Protein AF-K9XZ44-F1 (afdb_monomer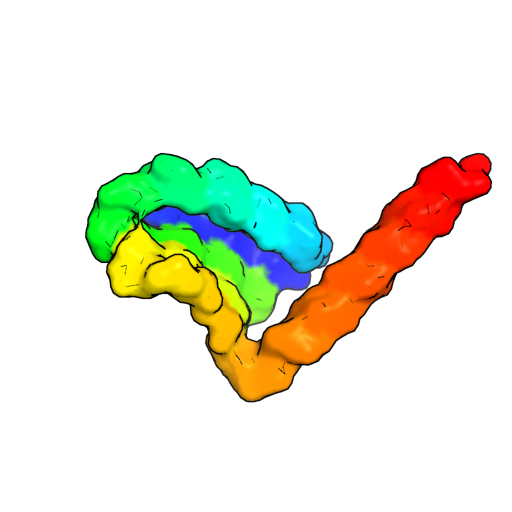)

Structure (mmCIF, N/CA/C/O backbone):
data_AF-K9XZ44-F1
#
_entry.id   AF-K9XZ44-F1
#
loop_
_atom_site.group_PDB
_atom_site.id
_atom_site.type_symbol
_atom_site.label_atom_id
_atom_site.label_alt_id
_atom_site.label_comp_id
_atom_site.label_asym_id
_atom_site.label_entity_id
_atom_site.label_seq_id
_atom_site.pdbx_PDB_ins_code
_atom_site.Cartn_x
_atom_site.Cartn_y
_atom_site.Cartn_z
_atom_site.occupancy
_atom_site.B_iso_or_equiv
_atom_site.auth_seq_id
_atom_site.auth_comp_id
_atom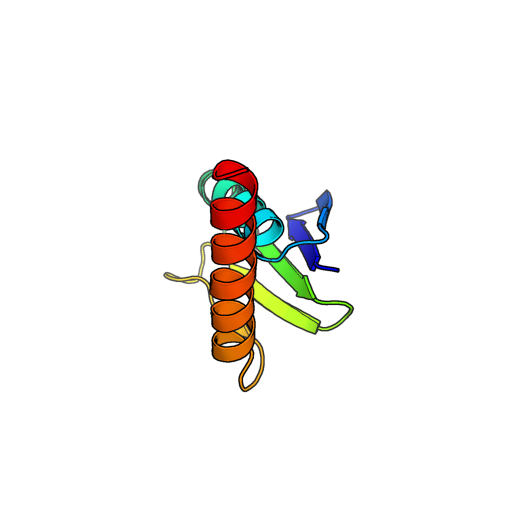_site.auth_asym_id
_atom_site.auth_atom_id
_atom_site.pdbx_PDB_model_num
ATOM 1 N N . MET A 1 1 ? -5.695 0.306 8.789 1.00 88.88 1 MET A N 1
ATOM 2 C CA . MET A 1 1 ? -4.233 0.502 8.900 1.00 88.88 1 MET A CA 1
ATOM 3 C C . MET A 1 1 ? -3.562 -0.111 7.686 1.00 88.88 1 MET A C 1
ATOM 5 O O . MET A 1 1 ? -3.898 -1.236 7.309 1.00 88.88 1 MET A O 1
ATOM 9 N N . PHE A 1 2 ? -2.667 0.645 7.062 1.00 93.19 2 PHE A N 1
ATOM 10 C CA . PHE A 1 2 ? -1.925 0.269 5.867 1.00 93.19 2 PHE A CA 1
ATOM 11 C C . PHE A 1 2 ? -0.488 -0.066 6.239 1.00 93.19 2 PHE A C 1
ATOM 13 O O . PHE A 1 2 ? 0.144 0.665 6.990 1.00 93.19 2 PHE A O 1
ATOM 20 N N . LYS A 1 3 ? 0.043 -1.159 5.704 1.00 95.25 3 LYS A N 1
ATOM 21 C CA . LYS A 1 3 ? 1.413 -1.601 5.950 1.00 95.25 3 LYS A CA 1
ATOM 22 C C . LYS A 1 3 ? 2.168 -1.660 4.634 1.00 95.25 3 LYS A C 1
ATOM 24 O O . LYS A 1 3 ? 1.829 -2.460 3.765 1.00 95.25 3 LYS A O 1
ATOM 29 N N . VAL A 1 4 ? 3.190 -0.827 4.492 1.00 94.50 4 VAL A N 1
ATOM 30 C CA . VAL A 1 4 ? 4.112 -0.849 3.358 1.00 94.50 4 VAL A CA 1
ATOM 31 C C . VAL A 1 4 ? 5.293 -1.744 3.704 1.00 94.50 4 VAL A C 1
ATOM 33 O O . VAL A 1 4 ? 5.948 -1.561 4.726 1.00 94.50 4 VAL A O 1
ATOM 36 N N . VAL A 1 5 ? 5.569 -2.715 2.843 1.00 93.12 5 VAL A N 1
ATOM 37 C CA . VAL A 1 5 ? 6.695 -3.638 2.960 1.00 93.12 5 VAL A CA 1
ATOM 38 C C . VAL A 1 5 ? 7.594 -3.455 1.748 1.00 93.12 5 VAL A C 1
ATOM 40 O O . VAL A 1 5 ? 7.138 -3.521 0.605 1.00 93.12 5 VAL A O 1
ATOM 43 N N . TYR A 1 6 ? 8.879 -3.239 2.000 1.00 90.94 6 TYR A N 1
ATOM 44 C CA . TYR A 1 6 ? 9.914 -3.171 0.977 1.00 90.94 6 TYR A CA 1
ATOM 45 C C . TYR A 1 6 ? 11.181 -3.838 1.498 1.00 90.94 6 TYR A C 1
ATOM 47 O O . TYR A 1 6 ? 11.740 -3.403 2.505 1.00 90.94 6 TYR A O 1
ATOM 55 N N . GLN A 1 7 ? 11.653 -4.878 0.805 1.00 85.25 7 GLN A N 1
ATOM 56 C CA . GLN A 1 7 ? 12.809 -5.677 1.229 1.00 85.25 7 GLN A CA 1
ATOM 57 C C . GLN A 1 7 ? 12.670 -6.154 2.691 1.00 85.25 7 GLN A C 1
ATOM 59 O O . GLN A 1 7 ? 11.821 -6.991 2.976 1.00 85.25 7 GLN A O 1
ATOM 64 N N . ASN A 1 8 ? 13.480 -5.596 3.599 1.00 82.44 8 ASN A N 1
ATOM 65 C CA . ASN A 1 8 ? 13.509 -5.907 5.032 1.00 82.44 8 ASN A CA 1
ATOM 66 C C . ASN A 1 8 ? 12.947 -4.766 5.899 1.00 82.44 8 ASN A C 1
ATOM 68 O O . ASN A 1 8 ? 13.111 -4.787 7.116 1.00 82.44 8 ASN A O 1
ATOM 72 N N . SER A 1 9 ? 12.349 -3.745 5.283 1.00 87.00 9 SER A N 1
ATOM 73 C CA . SER A 1 9 ? 11.677 -2.654 5.986 1.00 87.00 9 SER A CA 1
ATOM 74 C C . SER A 1 9 ? 10.168 -2.819 5.912 1.00 87.00 9 SER A C 1
ATOM 76 O O . SER A 1 9 ? 9.611 -3.112 4.849 1.00 87.00 9 SER A O 1
ATOM 78 N N . GLU A 1 10 ? 9.525 -2.586 7.046 1.00 92.69 10 GLU A N 1
ATOM 79 C CA . GLU A 1 10 ? 8.080 -2.522 7.177 1.00 92.69 10 GLU A CA 1
ATOM 80 C C . GLU A 1 10 ? 7.722 -1.197 7.842 1.00 92.69 10 GLU A C 1
ATOM 82 O O . GLU A 1 10 ? 8.348 -0.814 8.832 1.00 92.69 10 GLU A O 1
ATOM 87 N N . GLN A 1 11 ? 6.734 -0.494 7.297 1.00 94.38 11 GLN A N 1
ATOM 88 C CA . GLN A 1 11 ? 6.233 0.742 7.879 1.00 94.38 11 GLN A CA 1
ATOM 89 C C . GLN A 1 11 ? 4.711 0.787 7.814 1.00 94.38 11 GLN A C 1
ATOM 91 O O . GLN A 1 11 ? 4.108 0.393 6.815 1.00 94.38 11 GLN A O 1
ATOM 96 N N . GLU A 1 12 ? 4.096 1.243 8.899 1.00 94.56 12 GLU A N 1
ATOM 97 C CA . GLU A 1 12 ? 2.647 1.288 9.065 1.00 94.56 12 GLU A CA 1
ATOM 98 C C . GLU A 1 12 ? 2.149 2.733 9.007 1.00 94.56 12 GLU A C 1
ATOM 100 O O . GLU A 1 12 ? 2.812 3.649 9.489 1.00 94.56 12 GLU A O 1
ATOM 105 N N . PHE A 1 13 ? 0.984 2.914 8.391 1.00 93.75 13 PHE A N 1
ATOM 106 C CA . PHE A 1 13 ? 0.333 4.195 8.152 1.00 93.75 13 PHE A CA 1
ATOM 107 C C . PHE A 1 13 ? -1.161 4.073 8.436 1.00 93.75 13 PHE A C 1
ATOM 109 O O . PHE A 1 13 ? -1.783 3.031 8.193 1.00 93.75 13 PHE A O 1
ATOM 116 N N . GLU A 1 14 ? -1.763 5.149 8.926 1.00 90.56 14 GLU A N 1
ATOM 117 C CA . GLU A 1 14 ? -3.205 5.183 9.166 1.00 90.56 14 GLU A CA 1
ATOM 118 C C . GLU A 1 14 ? -3.979 5.468 7.876 1.00 90.56 14 GLU A C 1
ATOM 120 O O . GLU A 1 14 ? -5.005 4.828 7.629 1.00 90.56 14 GLU A O 1
ATOM 125 N N . ARG A 1 15 ? -3.438 6.351 7.027 1.00 90.12 15 ARG A N 1
ATOM 126 C CA . ARG A 1 15 ? -4.070 6.842 5.797 1.00 90.12 15 ARG A CA 1
ATOM 127 C C . ARG A 1 15 ? -3.555 6.119 4.559 1.00 90.12 15 ARG A C 1
ATOM 129 O O . ARG A 1 15 ? -2.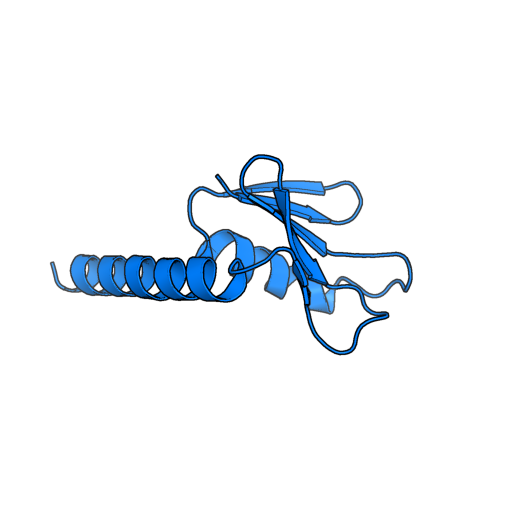389 5.716 4.481 1.00 90.12 15 ARG A O 1
ATOM 136 N N . TRP A 1 16 ? -4.433 5.953 3.574 1.00 90.88 16 TRP A N 1
ATOM 137 C CA . TRP A 1 16 ? -4.078 5.315 2.309 1.00 90.88 16 TRP A CA 1
ATOM 138 C C . TRP A 1 16 ? -3.104 6.177 1.502 1.00 90.88 16 TRP A C 1
ATOM 140 O O . TRP A 1 16 ? -2.135 5.651 0.950 1.00 90.88 16 TRP A O 1
ATOM 150 N N . THR A 1 17 ? -3.343 7.488 1.441 1.00 90.69 17 THR A N 1
ATOM 151 C CA . THR A 1 17 ? -2.495 8.454 0.724 1.00 90.69 17 THR A CA 1
ATOM 152 C C . THR A 1 17 ? -1.047 8.416 1.200 1.00 90.69 17 THR A C 1
ATOM 154 O O . THR A 1 17 ? -0.146 8.272 0.378 1.00 90.69 17 THR A O 1
ATOM 157 N N . GLU A 1 18 ? -0.820 8.433 2.513 1.00 92.19 18 GLU A N 1
ATOM 158 C CA . GLU A 1 18 ? 0.520 8.380 3.108 1.00 92.19 18 GLU A CA 1
ATOM 159 C C . GLU A 1 18 ? 1.258 7.086 2.752 1.00 92.19 18 GLU A C 1
ATOM 161 O O . GLU A 1 18 ? 2.408 7.119 2.304 1.00 92.19 18 GLU A O 1
ATOM 166 N N . ALA A 1 19 ? 0.581 5.939 2.884 1.00 93.44 19 ALA A N 1
ATOM 167 C CA . ALA A 1 19 ? 1.145 4.647 2.507 1.00 93.44 19 ALA A CA 1
ATOM 168 C C . ALA A 1 19 ? 1.512 4.606 1.016 1.00 93.44 19 ALA A C 1
ATOM 170 O O . ALA A 1 19 ? 2.572 4.100 0.634 1.00 93.44 19 ALA A O 1
ATOM 171 N N . LEU A 1 20 ? 0.640 5.152 0.165 1.00 92.25 20 LEU A N 1
ATOM 172 C CA . LEU A 1 20 ? 0.844 5.210 -1.276 1.00 92.25 20 LEU A CA 1
ATOM 173 C C . LEU A 1 20 ? 2.004 6.140 -1.652 1.00 92.25 20 LEU A C 1
ATOM 175 O O . LEU A 1 20 ? 2.801 5.790 -2.524 1.00 92.25 20 LEU A O 1
ATOM 179 N N . ASP A 1 21 ? 2.119 7.300 -1.017 1.00 92.75 21 ASP A N 1
ATOM 180 C CA . ASP A 1 21 ? 3.176 8.271 -1.294 1.00 92.75 21 ASP A CA 1
ATOM 181 C C . ASP A 1 21 ? 4.537 7.763 -0.828 1.00 92.75 21 ASP A C 1
ATOM 183 O O . ASP A 1 21 ? 5.513 7.835 -1.581 1.00 92.75 21 ASP A O 1
ATOM 187 N N . TYR A 1 22 ? 4.591 7.133 0.347 1.00 93.38 22 TYR A N 1
ATOM 188 C CA . TYR A 1 22 ? 5.789 6.447 0.817 1.00 93.38 22 TYR A CA 1
ATOM 189 C C . TYR A 1 22 ? 6.207 5.324 -0.145 1.00 93.38 22 TYR A C 1
ATOM 191 O O . TYR A 1 22 ? 7.362 5.256 -0.572 1.00 93.38 22 TYR A O 1
ATOM 199 N N . ALA A 1 23 ? 5.263 4.482 -0.578 1.00 91.50 23 ALA A N 1
ATOM 200 C CA . ALA A 1 23 ? 5.535 3.430 -1.554 1.00 91.50 23 ALA A CA 1
ATOM 201 C C . ALA A 1 23 ? 6.034 3.992 -2.897 1.00 91.50 23 ALA A C 1
ATOM 203 O O . ALA A 1 23 ? 6.988 3.467 -3.474 1.00 91.50 23 ALA A O 1
ATOM 204 N N . LYS A 1 24 ? 5.448 5.088 -3.395 1.00 90.31 24 LYS A N 1
ATOM 205 C CA . LYS A 1 24 ? 5.911 5.762 -4.618 1.00 90.31 24 LYS A CA 1
ATOM 206 C C . LYS A 1 24 ? 7.312 6.348 -4.462 1.00 90.31 24 LYS A C 1
ATOM 208 O O . LYS A 1 24 ? 8.110 6.241 -5.391 1.00 90.31 24 LYS A O 1
ATOM 213 N N . ALA A 1 25 ? 7.640 6.910 -3.301 1.00 90.88 25 ALA A N 1
ATOM 214 C CA . ALA A 1 25 ? 8.976 7.425 -3.007 1.00 90.88 25 ALA A CA 1
ATOM 215 C C . ALA A 1 25 ? 10.053 6.323 -3.010 1.00 90.88 25 ALA A C 1
ATOM 217 O O . ALA A 1 25 ? 11.222 6.599 -3.280 1.00 90.88 25 ALA A O 1
ATOM 218 N N . LEU A 1 26 ? 9.669 5.063 -2.777 1.00 89.00 26 LEU A N 1
ATOM 219 C CA . LEU A 1 26 ? 10.562 3.903 -2.846 1.00 89.00 26 LEU A CA 1
ATOM 220 C C . LEU A 1 26 ? 10.776 3.368 -4.274 1.00 89.00 26 LEU A C 1
ATOM 222 O O . LEU A 1 26 ? 11.767 2.674 -4.519 1.00 89.00 26 LEU A O 1
ATOM 226 N N . ILE A 1 27 ? 9.917 3.711 -5.244 1.00 86.81 27 ILE A N 1
ATOM 227 C CA . ILE A 1 27 ? 10.020 3.248 -6.644 1.00 86.81 27 ILE A CA 1
ATOM 228 C C . ILE A 1 27 ? 11.409 3.517 -7.263 1.00 86.81 27 ILE A C 1
ATOM 230 O O . ILE A 1 27 ? 11.973 2.588 -7.850 1.00 86.81 27 ILE A O 1
ATOM 234 N N . PRO A 1 28 ? 12.020 4.714 -7.125 1.00 84.75 28 PRO A N 1
ATOM 235 C CA . PRO A 1 28 ? 13.361 4.987 -7.655 1.00 84.75 28 PRO A CA 1
ATOM 236 C C . PRO A 1 28 ? 14.466 4.123 -7.028 1.00 84.75 28 PRO A C 1
ATOM 238 O O . PRO A 1 28 ? 15.482 3.838 -7.673 1.00 84.75 28 PRO A O 1
ATOM 241 N N . ASN A 1 29 ? 14.267 3.693 -5.779 1.00 82.75 29 ASN A N 1
ATOM 242 C CA . ASN A 1 29 ? 15.203 2.851 -5.033 1.00 82.75 29 ASN A CA 1
ATOM 243 C C . ASN A 1 29 ? 15.022 1.359 -5.353 1.00 82.75 29 ASN A C 1
ATOM 245 O O . ASN A 1 29 ? 15.957 0.574 -5.183 1.00 82.75 29 ASN A O 1
ATOM 249 N N . CYS A 1 30 ? 13.869 0.976 -5.906 1.00 81.50 30 CYS A N 1
ATOM 250 C CA 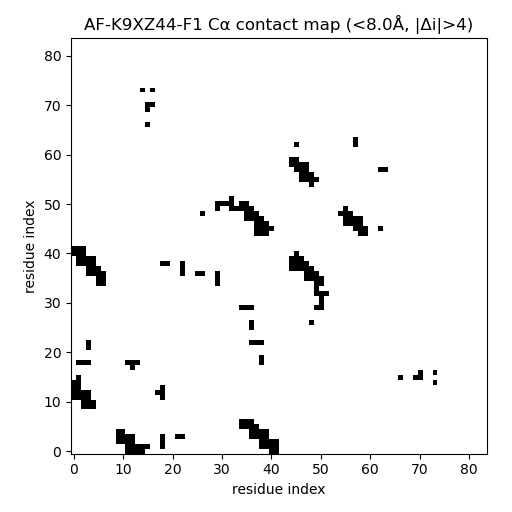. CYS A 1 30 ? 13.557 -0.371 -6.368 1.00 81.50 30 CYS A CA 1
ATOM 251 C C . CYS A 1 30 ? 14.284 -0.688 -7.696 1.00 81.50 30 CYS A C 1
ATOM 253 O O . CYS A 1 30 ? 13.727 -0.675 -8.800 1.00 81.50 30 CYS A O 1
ATOM 255 N N . LYS A 1 31 ? 15.603 -0.9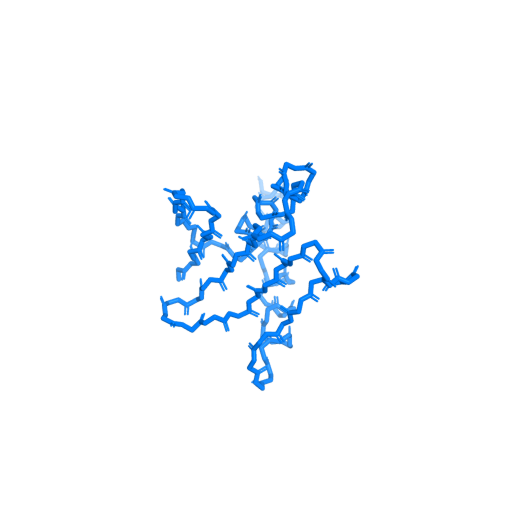12 -7.599 1.00 72.44 31 LYS A N 1
ATOM 256 C CA . LYS A 1 31 ? 16.489 -1.180 -8.749 1.00 72.44 31 LYS A CA 1
ATOM 257 C C . LYS A 1 31 ? 16.677 -2.662 -9.068 1.00 72.44 31 LYS A C 1
ATOM 259 O O . LYS A 1 31 ? 17.036 -2.987 -10.197 1.00 72.44 31 LYS A O 1
ATOM 264 N N . SER A 1 32 ? 16.421 -3.544 -8.106 1.00 76.69 32 SER A N 1
ATOM 265 C CA . SER A 1 32 ? 16.572 -4.990 -8.281 1.00 76.69 32 SER A CA 1
ATOM 266 C C . SER A 1 32 ? 15.326 -5.610 -8.915 1.00 76.69 32 SER A C 1
ATOM 268 O O . SER A 1 32 ? 14.207 -5.253 -8.561 1.00 76.69 32 SER A O 1
ATOM 270 N N . LEU A 1 33 ? 15.523 -6.577 -9.815 1.00 69.75 33 LEU A N 1
ATOM 271 C CA . LEU A 1 33 ? 14.456 -7.409 -10.396 1.00 69.75 33 LEU A CA 1
ATOM 272 C C . LEU A 1 33 ? 13.733 -8.276 -9.351 1.00 69.75 33 LEU A C 1
ATOM 274 O O . LEU A 1 33 ? 12.599 -8.682 -9.578 1.00 69.75 33 LEU A O 1
ATOM 278 N N . PHE A 1 34 ? 14.382 -8.534 -8.214 1.00 77.62 34 PHE A N 1
ATOM 279 C CA . PHE A 1 34 ? 13.822 -9.296 -7.095 1.00 77.62 34 PHE A CA 1
ATOM 280 C C . PHE A 1 34 ? 13.271 -8.409 -5.978 1.00 77.62 34 PHE A C 1
ATOM 282 O O . PHE A 1 34 ? 12.834 -8.928 -4.957 1.00 77.62 34 PHE A O 1
ATOM 289 N N . ALA A 1 35 ? 13.337 -7.084 -6.134 1.00 82.69 35 ALA A N 1
ATOM 290 C CA . ALA A 1 35 ? 12.747 -6.169 -5.174 1.00 82.69 35 ALA A CA 1
ATOM 291 C C . ALA A 1 35 ? 11.328 -5.808 -5.611 1.00 82.69 35 ALA A C 1
ATOM 293 O O . ALA A 1 35 ? 11.071 -5.462 -6.768 1.00 82.69 35 ALA A O 1
ATOM 294 N N . ASP A 1 36 ? 10.421 -5.859 -4.650 1.00 90.12 36 ASP A N 1
ATOM 295 C CA . ASP A 1 36 ? 9.057 -5.408 -4.794 1.00 90.12 36 ASP A CA 1
ATOM 296 C C . ASP A 1 36 ? 8.611 -4.622 -3.559 1.00 90.12 36 ASP A C 1
ATOM 298 O O . ASP A 1 36 ? 9.110 -4.795 -2.447 1.00 90.12 36 ASP A O 1
ATOM 302 N N . ILE A 1 37 ? 7.701 -3.688 -3.803 1.00 92.38 37 ILE A N 1
ATOM 303 C CA . ILE A 1 37 ? 7.058 -2.845 -2.806 1.00 92.38 37 ILE A CA 1
ATOM 304 C C . ILE A 1 37 ? 5.627 -3.342 -2.706 1.00 92.38 37 ILE A C 1
ATOM 306 O O . ILE A 1 37 ? 4.922 -3.408 -3.714 1.00 92.38 37 ILE A O 1
ATOM 310 N N . ARG A 1 38 ? 5.192 -3.695 -1.505 1.00 93.81 38 ARG A N 1
ATOM 311 C CA . ARG A 1 38 ? 3.857 -4.232 -1.244 1.00 93.81 38 ARG A CA 1
ATOM 312 C C . ARG A 1 38 ? 3.149 -3.342 -0.245 1.00 93.81 38 ARG A C 1
ATOM 314 O O . ARG A 1 38 ? 3.750 -2.958 0.749 1.00 93.81 38 ARG A O 1
ATOM 321 N N . ILE A 1 39 ? 1.878 -3.049 -0.485 1.00 95.19 39 ILE A N 1
ATOM 322 C CA . ILE A 1 39 ? 1.017 -2.406 0.504 1.00 95.19 39 ILE A CA 1
ATOM 323 C C . ILE A 1 39 ? -0.066 -3.396 0.895 1.00 95.19 39 ILE A C 1
ATOM 325 O O . ILE A 1 39 ? -0.799 -3.915 0.047 1.00 95.19 39 ILE A O 1
ATOM 329 N N . TYR A 1 40 ? -0.159 -3.633 2.192 1.00 94.38 40 TYR A N 1
ATOM 330 C CA . TYR A 1 40 ? -1.198 -4.426 2.811 1.00 94.38 40 TYR A CA 1
ATOM 331 C C . TYR A 1 40 ? -2.198 -3.505 3.493 1.00 94.38 40 TYR A C 1
ATOM 333 O O . TYR A 1 40 ? -1.813 -2.521 4.120 1.00 94.38 40 TYR A O 1
ATOM 341 N N . HIS A 1 41 ? -3.477 -3.834 3.399 1.00 92.44 41 HIS A N 1
ATOM 342 C CA . HIS A 1 41 ? -4.501 -3.272 4.264 1.00 92.44 41 HIS A CA 1
ATOM 343 C C . HIS A 1 41 ? -4.935 -4.369 5.228 1.00 92.44 41 HIS A C 1
ATOM 345 O O . HIS A 1 41 ? -5.444 -5.406 4.802 1.00 92.44 41 HIS A O 1
ATOM 351 N N . GLU A 1 42 ? -4.682 -4.160 6.519 1.00 87.44 42 GLU A N 1
ATOM 352 C CA . GLU A 1 42 ? -4.816 -5.184 7.563 1.00 87.44 42 GLU A CA 1
ATOM 353 C C . GLU A 1 42 ? -3.971 -6.439 7.271 1.00 87.44 42 GLU A C 1
ATOM 355 O O . GLU A 1 42 ? -2.801 -6.495 7.638 1.00 87.44 42 GLU A O 1
ATOM 360 N N . LYS A 1 43 ? -4.547 -7.447 6.608 1.00 87.31 43 LYS A N 1
ATOM 361 C CA . LYS A 1 43 ? -3.877 -8.706 6.233 1.00 87.31 43 LYS A CA 1
ATOM 362 C C . LYS A 1 43 ? -3.906 -8.976 4.729 1.00 87.31 43 LYS A C 1
ATOM 364 O O . LYS A 1 43 ? -3.341 -9.969 4.276 1.00 87.31 43 LYS A O 1
ATOM 369 N N . GLU A 1 44 ? -4.555 -8.112 3.957 1.00 90.44 44 GLU A N 1
ATOM 370 C CA . GLU A 1 44 ? -4.765 -8.305 2.527 1.00 90.44 44 GLU A CA 1
ATOM 371 C C . GLU A 1 44 ? -3.754 -7.492 1.729 1.00 90.44 44 GLU A C 1
ATOM 373 O O . GLU A 1 44 ? -3.600 -6.292 1.951 1.00 90.44 44 GLU A O 1
ATOM 378 N N . LEU A 1 45 ? -3.069 -8.137 0.783 1.00 92.19 45 LEU A N 1
ATOM 379 C CA . LEU A 1 45 ? -2.258 -7.427 -0.199 1.00 92.19 45 LEU A CA 1
ATOM 380 C C . LEU A 1 45 ? -3.208 -6.671 -1.127 1.00 92.19 45 LEU A C 1
ATOM 382 O O . LEU A 1 45 ? -4.007 -7.299 -1.815 1.00 92.19 45 LEU A O 1
ATOM 386 N N . ILE A 1 46 ? -3.104 -5.345 -1.154 1.00 94.06 46 ILE A N 1
ATOM 387 C CA . ILE A 1 46 ? -3.982 -4.484 -1.958 1.00 94.06 46 ILE A CA 1
ATOM 388 C C . ILE A 1 46 ? -3.248 -3.803 -3.109 1.00 94.06 46 ILE A C 1
ATOM 390 O O . ILE A 1 46 ? -3.870 -3.419 -4.099 1.00 94.06 46 ILE A O 1
ATOM 394 N N . TRP A 1 47 ? -1.927 -3.663 -3.000 1.00 94.06 47 TRP A N 1
ATOM 395 C CA . TRP A 1 47 ? -1.105 -2.993 -3.996 1.00 94.06 47 TRP A CA 1
ATOM 396 C C . TRP A 1 47 ? 0.291 -3.598 -4.037 1.00 94.06 47 TRP A C 1
ATOM 398 O O . TRP A 1 47 ? 0.882 -3.889 -2.996 1.00 94.06 47 TRP A O 1
ATOM 408 N N . ILE A 1 48 ? 0.836 -3.765 -5.235 1.00 92.44 48 ILE A N 1
ATOM 409 C CA . ILE A 1 48 ? 2.199 -4.241 -5.436 1.00 92.44 48 ILE A CA 1
ATOM 410 C C . ILE A 1 48 ? 2.860 -3.509 -6.598 1.00 92.44 48 ILE A C 1
ATOM 412 O O . ILE A 1 48 ? 2.267 -3.302 -7.656 1.00 92.44 48 ILE A O 1
ATOM 416 N N . TYR A 1 49 ? 4.124 -3.161 -6.416 1.00 91.06 49 TYR A N 1
ATOM 417 C CA . TYR A 1 49 ? 4.997 -2.698 -7.476 1.00 91.06 49 TYR A CA 1
ATOM 418 C C . TYR A 1 49 ? 6.262 -3.538 -7.487 1.00 91.06 49 TYR A C 1
ATOM 420 O O . TYR A 1 49 ? 6.964 -3.636 -6.486 1.00 91.06 49 TYR A O 1
ATOM 428 N N . SER A 1 50 ? 6.592 -4.095 -8.643 1.00 87.12 50 SER A N 1
ATOM 429 C CA . SER A 1 50 ? 7.901 -4.683 -8.891 1.00 87.12 50 SER A CA 1
ATOM 430 C C . SER A 1 50 ? 8.453 -4.097 -10.177 1.00 87.12 50 SER A C 1
ATOM 432 O O . SER A 1 50 ? 7.698 -3.744 -11.084 1.00 87.12 50 SER A O 1
ATOM 434 N N . ARG A 1 51 ? 9.780 -4.025 -10.289 1.00 81.50 51 ARG A N 1
ATOM 435 C CA . ARG A 1 51 ? 10.436 -3.536 -11.510 1.00 81.50 51 ARG A CA 1
ATOM 436 C C . ARG A 1 51 ? 10.122 -4.400 -12.740 1.00 81.50 51 ARG A C 1
ATOM 438 O O . ARG A 1 51 ? 10.218 -3.927 -13.868 1.00 81.50 51 ARG A O 1
ATOM 445 N N . SER A 1 52 ? 9.744 -5.658 -12.520 1.00 78.94 52 SER A N 1
ATOM 446 C CA . SER A 1 52 ? 9.326 -6.597 -13.565 1.00 78.94 52 SER A CA 1
ATOM 447 C C . SER A 1 52 ? 7.973 -6.228 -14.182 1.00 78.94 52 SER A C 1
ATOM 449 O O . SER A 1 52 ? 7.677 -6.642 -15.302 1.00 78.94 52 SER A O 1
ATOM 451 N N . HIS A 1 53 ? 7.152 -5.438 -13.484 1.00 77.62 53 HIS A N 1
ATOM 452 C CA . HIS A 1 53 ? 5.876 -4.949 -13.988 1.00 77.62 53 HIS A CA 1
ATOM 453 C C . HIS A 1 53 ? 5.990 -3.481 -14.408 1.00 77.62 53 HIS A C 1
ATOM 455 O O . HIS A 1 53 ? 6.474 -2.632 -13.667 1.00 77.62 53 HIS A O 1
ATOM 461 N N . LYS A 1 54 ? 5.498 -3.162 -15.612 1.00 72.44 54 LYS A N 1
ATOM 462 C CA . LYS A 1 54 ? 5.516 -1.789 -16.148 1.00 72.44 54 LYS A CA 1
ATOM 463 C C . LYS A 1 54 ? 4.695 -0.810 -15.297 1.00 72.44 54 LYS A C 1
ATOM 465 O O . LYS A 1 54 ? 4.986 0.382 -15.292 1.00 72.44 54 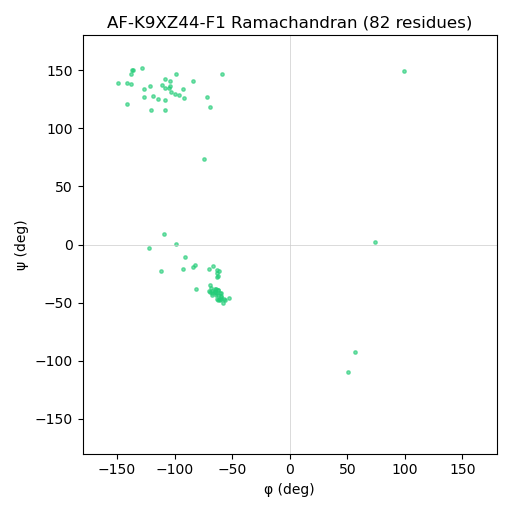LYS A O 1
ATOM 470 N N . TYR A 1 55 ? 3.678 -1.313 -14.600 1.00 81.00 55 TYR A N 1
ATOM 471 C CA . TYR A 1 55 ? 2.773 -0.527 -13.770 1.00 81.00 55 TYR A CA 1
ATOM 472 C C . TYR A 1 55 ? 2.516 -1.236 -12.438 1.00 81.00 55 TYR A C 1
ATOM 474 O O . TYR A 1 55 ? 2.531 -2.473 -12.406 1.00 81.00 55 TYR A O 1
ATOM 482 N N . PRO A 1 56 ? 2.249 -0.479 -11.359 1.00 88.00 56 PRO A N 1
ATOM 483 C CA . PRO A 1 56 ? 1.756 -1.056 -10.122 1.00 88.00 56 PRO A CA 1
ATOM 484 C C . PRO A 1 56 ? 0.444 -1.806 -10.338 1.00 88.00 56 PRO A C 1
ATOM 486 O O . PRO A 1 56 ? -0.383 -1.407 -11.161 1.00 88.00 56 PRO A O 1
ATOM 489 N N . GLN A 1 57 ? 0.249 -2.875 -9.579 1.00 90.56 57 GLN A N 1
ATOM 490 C CA . GLN A 1 57 ? -0.947 -3.700 -9.636 1.00 90.56 57 GLN A CA 1
ATOM 491 C C . GLN A 1 57 ? -1.764 -3.527 -8.364 1.00 90.56 57 GLN A C 1
ATOM 493 O O . GLN A 1 57 ? -1.222 -3.526 -7.261 1.00 90.56 57 GLN A O 1
ATOM 498 N N . TYR A 1 58 ? -3.076 -3.424 -8.539 1.00 90.69 58 TYR A N 1
ATOM 499 C CA . TYR A 1 58 ? -4.047 -3.457 -7.455 1.00 90.69 58 TYR A CA 1
ATOM 500 C C . TYR A 1 58 ? -4.580 -4.880 -7.331 1.00 90.69 58 TYR A C 1
ATOM 502 O O . TYR A 1 58 ? -4.990 -5.475 -8.328 1.00 90.69 58 TYR A O 1
ATOM 510 N N . ILE A 1 59 ? -4.541 -5.432 -6.123 1.00 90.81 59 ILE A N 1
ATOM 511 C CA . ILE A 1 59 ? -4.875 -6.832 -5.860 1.00 90.81 59 ILE A CA 1
ATOM 512 C C . ILE A 1 59 ? -6.219 -6.907 -5.132 1.00 90.81 59 ILE A C 1
ATOM 514 O O . ILE A 1 59 ? -6.468 -6.163 -4.186 1.00 90.81 59 ILE A O 1
ATOM 518 N N . GLY A 1 60 ? -7.088 -7.813 -5.582 1.00 85.12 60 GLY A N 1
ATOM 519 C CA . GLY A 1 60 ? -8.428 -8.018 -5.028 1.00 85.12 60 GLY A CA 1
ATOM 520 C C . GLY A 1 60 ? -9.543 -7.341 -5.833 1.00 85.12 60 GLY A C 1
ATOM 521 O O . GLY A 1 60 ? -9.351 -6.318 -6.495 1.00 85.12 60 GLY A O 1
ATOM 522 N N . ALA A 1 61 ? -10.729 -7.950 -5.803 1.00 83.25 61 ALA A N 1
ATOM 523 C CA . ALA A 1 61 ? -11.906 -7.440 -6.496 1.00 83.25 61 ALA A CA 1
ATOM 524 C C . ALA A 1 61 ? -12.442 -6.180 -5.798 1.00 83.25 61 ALA A C 1
ATOM 526 O O . ALA A 1 61 ? -12.692 -6.190 -4.596 1.00 83.25 61 ALA A O 1
ATOM 527 N N . GLY A 1 62 ? -12.621 -5.089 -6.549 1.00 85.19 62 GLY A N 1
ATOM 528 C CA . GLY A 1 62 ? -13.124 -3.817 -6.012 1.00 85.19 62 GLY A CA 1
ATOM 529 C C . GLY A 1 62 ? -12.119 -3.033 -5.158 1.00 85.19 62 GLY A C 1
ATOM 530 O O . GLY A 1 62 ? -12.449 -1.953 -4.670 1.00 85.19 62 GLY A O 1
ATOM 531 N N . THR A 1 63 ? -10.885 -3.527 -5.004 1.00 88.06 63 THR A N 1
ATOM 532 C CA . THR A 1 63 ? -9.834 -2.850 -4.235 1.00 88.06 63 THR A CA 1
ATOM 533 C C . THR A 1 63 ? -9.523 -1.473 -4.809 1.00 88.06 63 THR A C 1
ATOM 535 O O . THR A 1 63 ? -9.455 -0.503 -4.063 1.00 88.06 63 THR A O 1
ATOM 538 N N . TYR A 1 64 ? -9.400 -1.359 -6.134 1.00 85.19 64 TYR A N 1
ATOM 539 C CA . TYR A 1 64 ? -9.141 -0.073 -6.782 1.00 85.19 64 TYR A CA 1
ATOM 540 C C . TYR A 1 64 ? -10.228 0.962 -6.459 1.00 85.19 64 TYR A C 1
ATOM 542 O O . TYR A 1 64 ? -9.908 2.046 -5.981 1.00 85.19 64 TYR A O 1
ATOM 550 N N . ASP A 1 65 ? -11.506 0.610 -6.637 1.00 88.25 65 ASP A N 1
ATOM 551 C CA . ASP A 1 65 ? -12.625 1.520 -6.364 1.00 88.25 65 ASP A CA 1
ATOM 552 C C . ASP A 1 65 ? -12.687 1.928 -4.888 1.00 88.25 65 ASP A C 1
ATOM 554 O O . ASP A 1 65 ? -12.954 3.087 -4.567 1.00 88.25 65 ASP A O 1
ATOM 558 N N . ARG A 1 66 ? -12.404 0.992 -3.972 1.00 88.25 66 ARG A N 1
ATOM 559 C CA . ARG A 1 66 ? -12.328 1.272 -2.533 1.00 88.25 66 ARG A CA 1
ATOM 560 C C . ARG A 1 66 ? -11.216 2.273 -2.216 1.00 88.25 66 ARG A C 1
ATOM 562 O O . ARG A 1 66 ? -11.460 3.238 -1.497 1.00 88.25 66 ARG A O 1
ATOM 569 N N . LEU A 1 67 ? -10.019 2.061 -2.758 1.00 88.81 67 LEU A N 1
ATOM 570 C CA . LEU A 1 67 ? -8.861 2.929 -2.530 1.00 88.81 67 LEU A CA 1
ATOM 571 C C . LEU A 1 67 ? -9.031 4.301 -3.188 1.00 88.81 67 LEU A C 1
ATOM 573 O O . LEU A 1 67 ? -8.627 5.307 -2.614 1.00 88.81 67 LEU A O 1
ATOM 577 N N . ALA A 1 68 ? -9.677 4.366 -4.353 1.00 88.12 68 ALA A N 1
ATOM 578 C CA . ALA A 1 68 ? -10.012 5.626 -5.008 1.00 88.12 68 ALA A CA 1
ATOM 579 C C . ALA A 1 68 ? -10.993 6.460 -4.168 1.00 88.12 68 ALA A C 1
ATOM 581 O O . ALA A 1 68 ? -10.810 7.666 -4.023 1.00 88.12 68 ALA A O 1
ATOM 582 N N . ARG A 1 69 ? -12.004 5.826 -3.557 1.00 88.75 69 ARG A N 1
ATOM 583 C CA . ARG A 1 69 ? -12.921 6.509 -2.628 1.00 88.75 69 ARG A CA 1
ATOM 584 C C . ARG A 1 69 ? -12.202 7.017 -1.383 1.00 88.75 69 ARG A C 1
ATOM 586 O O . ARG A 1 69 ? -12.443 8.151 -0.988 1.00 88.75 69 ARG A O 1
ATOM 593 N N . LEU A 1 70 ? -11.318 6.204 -0.798 1.00 88.44 70 LEU A N 1
ATOM 594 C CA . LEU A 1 70 ? -10.502 6.614 0.349 1.00 88.44 70 LEU A CA 1
ATOM 595 C C . LEU A 1 70 ? -9.628 7.821 0.008 1.00 88.44 70 LEU A C 1
ATOM 597 O O . LEU A 1 70 ? -9.631 8.790 0.751 1.00 88.44 70 LEU A O 1
ATOM 601 N N . 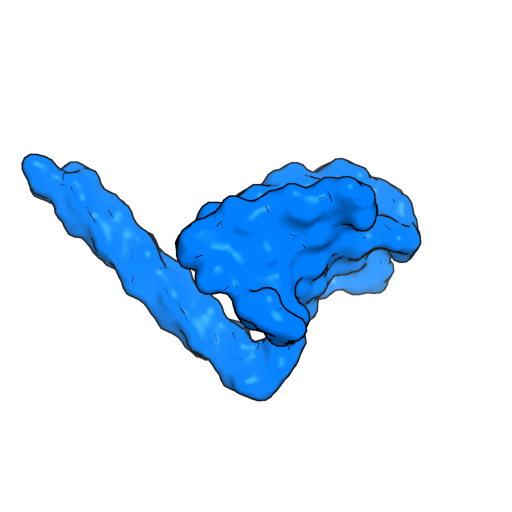PHE A 1 71 ? -8.979 7.809 -1.158 1.00 89.00 71 PHE A N 1
ATOM 602 C CA . PHE A 1 71 ? -8.178 8.936 -1.629 1.00 89.00 71 PHE A CA 1
ATOM 603 C C . PHE A 1 71 ? -8.992 10.236 -1.709 1.00 89.00 71 PHE A C 1
ATOM 605 O O . PHE A 1 71 ? -8.541 11.274 -1.232 1.00 89.00 71 PHE A O 1
ATOM 612 N N . ILE A 1 72 ? -10.197 10.186 -2.290 1.00 88.44 72 ILE A N 1
ATOM 613 C CA . ILE A 1 72 ? -11.069 11.365 -2.403 1.00 88.44 72 ILE A CA 1
ATOM 614 C C . ILE A 1 72 ? -11.471 11.868 -1.013 1.00 88.44 72 ILE A C 1
ATOM 616 O O . ILE A 1 72 ? -11.361 13.062 -0.755 1.00 88.44 72 ILE A O 1
ATOM 620 N N . LEU A 1 73 ? -11.899 10.970 -0.121 1.00 87.62 73 LEU A N 1
ATOM 621 C CA . LEU A 1 73 ? -12.307 11.324 1.241 1.00 87.62 73 LEU A CA 1
ATOM 622 C C . LEU A 1 73 ? -11.161 11.973 2.029 1.00 87.62 73 LEU A C 1
ATOM 624 O O . LEU A 1 73 ? -11.352 13.041 2.599 1.00 87.62 73 LEU A O 1
ATOM 628 N N . GLU A 1 74 ? -9.970 11.372 2.003 1.00 86.12 74 GLU A N 1
ATOM 629 C CA . GLU A 1 74 ? -8.782 11.880 2.703 1.00 86.12 74 GLU A CA 1
ATOM 630 C C . GLU A 1 74 ? -8.329 13.242 2.148 1.00 86.12 74 GLU A C 1
ATOM 632 O O . GLU A 1 74 ? -7.945 14.130 2.910 1.00 86.12 74 GLU A O 1
ATOM 637 N N . THR A 1 75 ? -8.419 13.434 0.827 1.00 85.44 75 THR A N 1
ATOM 638 C CA . THR A 1 75 ? -8.064 14.705 0.173 1.00 85.44 75 THR A CA 1
ATOM 639 C C . THR A 1 75 ? -9.074 15.807 0.502 1.00 85.44 75 THR A C 1
ATOM 641 O O . THR A 1 75 ? -8.685 16.945 0.751 1.00 85.44 75 THR A O 1
ATOM 644 N N . MET A 1 76 ? -10.372 15.484 0.532 1.00 84.75 76 MET A N 1
ATOM 645 C CA . MET A 1 76 ? -11.416 16.436 0.923 1.00 84.75 76 MET A CA 1
ATOM 646 C C . MET A 1 76 ? -11.273 16.863 2.387 1.00 84.75 76 MET A C 1
ATOM 648 O O . MET A 1 76 ? -11.411 18.044 2.689 1.00 84.75 76 MET A O 1
ATOM 652 N N . GLU A 1 77 ? -10.956 15.924 3.279 1.00 82.31 77 GLU A N 1
ATOM 653 C CA . GLU A 1 77 ? -10.711 16.203 4.697 1.00 82.31 77 GLU A CA 1
ATOM 654 C C . GLU A 1 77 ? -9.497 17.129 4.893 1.00 82.31 77 GLU A C 1
ATOM 656 O O . GLU A 1 77 ? -9.588 18.117 5.619 1.00 82.31 77 GLU A O 1
ATOM 661 N N . GLU A 1 78 ? -8.396 16.896 4.166 1.00 77.44 78 GLU A N 1
ATOM 662 C CA . GLU A 1 78 ? -7.234 17.799 4.172 1.00 77.44 78 GLU A CA 1
ATOM 663 C C . GLU A 1 78 ? -7.550 19.205 3.647 1.00 77.44 78 GLU A C 1
ATOM 665 O O . GLU A 1 78 ? -7.015 20.200 4.147 1.00 77.44 78 GLU A O 1
ATOM 670 N N . GLU A 1 79 ? -8.374 19.313 2.603 1.00 77.62 79 GLU A N 1
ATOM 671 C CA . GLU A 1 79 ? -8.784 20.611 2.064 1.00 77.62 79 GLU A CA 1
ATOM 672 C C . GLU A 1 79 ? -9.699 21.373 3.027 1.00 77.62 79 GLU A C 1
ATOM 674 O O . GLU A 1 79 ? -9.582 22.597 3.134 1.00 77.62 79 GLU A O 1
ATOM 679 N N . GLU A 1 80 ?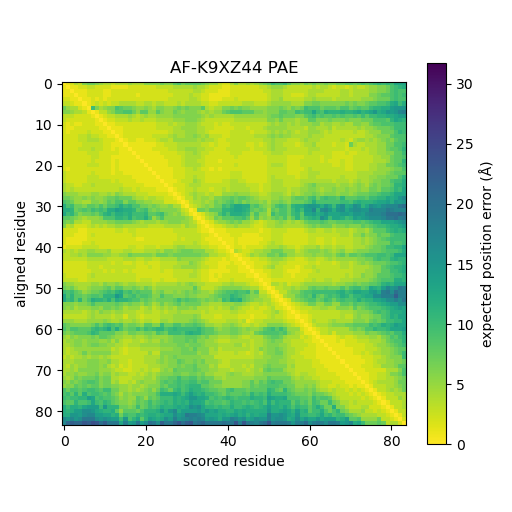 -10.594 20.682 3.732 1.00 77.06 80 GLU A N 1
ATOM 680 C CA . GLU A 1 80 ? -11.439 21.291 4.760 1.00 77.06 80 GLU A CA 1
ATOM 681 C C . GLU A 1 80 ? -10.627 21.748 5.975 1.00 77.06 80 GLU A C 1
ATOM 683 O O . GLU A 1 80 ? -10.874 22.841 6.488 1.00 77.06 80 GLU A O 1
ATOM 688 N N . GLU A 1 81 ? -9.634 20.968 6.404 1.00 74.69 81 GLU A N 1
ATOM 689 C CA . GLU A 1 81 ? -8.753 21.329 7.516 1.00 74.69 81 GLU A CA 1
ATOM 690 C C . GLU A 1 81 ? -7.903 22.565 7.188 1.00 74.69 81 GLU A C 1
ATOM 692 O O . GLU A 1 81 ? -7.801 23.474 8.007 1.00 74.69 81 GLU A O 1
ATOM 697 N N . LYS A 1 82 ? -7.389 22.680 5.955 1.00 70.81 82 LYS A N 1
ATOM 698 C CA . LYS A 1 82 ? -6.647 23.871 5.486 1.00 70.81 82 LYS A CA 1
ATOM 699 C C . LYS A 1 82 ? -7.496 25.140 5.366 1.00 70.81 82 LYS A C 1
ATOM 701 O O . LYS A 1 82 ? -6.935 26.227 5.236 1.00 70.81 82 LYS A O 1
ATOM 706 N N . ARG A 1 83 ? -8.826 25.019 5.320 1.00 67.38 83 ARG A N 1
ATOM 707 C CA . ARG A 1 83 ? -9.753 26.160 5.215 1.00 67.38 83 ARG A CA 1
ATOM 708 C C . ARG A 1 83 ? -10.218 26.697 6.570 1.00 67.38 83 ARG A C 1
ATOM 710 O O . ARG A 1 83 ? -10.866 27.745 6.579 1.00 67.38 83 ARG A O 1
ATOM 717 N N . ARG A 1 84 ? -9.944 25.993 7.670 1.00 57.69 84 ARG A N 1
ATOM 718 C CA . ARG A 1 84 ? -10.223 26.449 9.039 1.00 57.69 84 ARG A CA 1
ATOM 719 C C . ARG A 1 84 ? -9.040 27.218 9.612 1.00 57.69 84 ARG A C 1
ATOM 721 O O . ARG A 1 84 ? -9.318 28.133 10.417 1.00 57.69 84 ARG A O 1
#

Mean predicted aligned error: 5.42 Å

Foldseek 3Di:
DKWKDKDPDIDDDPALVVSVVVQVVCVVVQPDQPIKIFMDDPHHTQWIDHPVDPDIDGDDDCSVVVSVVSVVVVVVVVVVVVVD

pLDDT: mean 86.65, std 7.22, range [57.69, 95.25]

Solvent-accessible surface area (backbone atoms only — not comparable to full-atom values): 4780 Å² total; per-residue (Å²): 89,28,37,37,38,42,89,94,47,74,48,76,31,80,45,68,60,60,41,50,51,55,54,58,67,43,50,84,72,47,74,45,79,88,37,46,41,37,33,25,49,80,88,43,65,39,35,40,38,38,65,80,41,98,60,71,43,68,36,68,90,65,39,58,63,53,52,53,52,48,46,53,54,55,51,52,51,53,55,55,60,77,72,108

Radius of gyration: 13.6 Å; Cα contacts (8 Å, |Δi|>4): 120; chains: 1; bounding box: 30×36×25 Å

Sequence (84 aa):
MFKVVYQNSEQEFERWTEALDYAKALIPNCKSLFADIRIYHEKELIWIYSRSHKYPQYIGAGTYDRLARLFILETMEEEEEKRR

Secondary structure (DSSP, 8-state):
-EEEEETTEEEEESSHHHHHHHHHHHGGG--STT-EEEEEETTEEEEEEETTSSS-EE-STTHHHHHHHHHHHHHHHHHHHTT-

Organism: Stanieria cyanosphaera (strain ATCC 29371 / PCC 7437) (NCBI:txid111780)

Nearest PDB structures (foldseek):
  7fi6-assembly1_C  TM=6.821E-01  e=1.451E+00  Homo sapiens
  7fi5-assembly1_C  TM=6.097E-01  e=2.145E+00  Homo sapiens
  7fi7-ass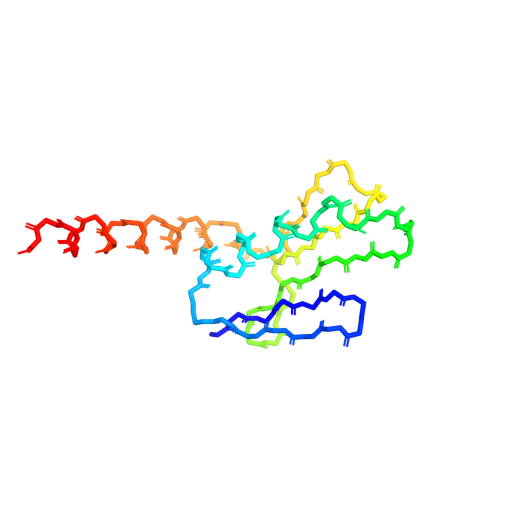embly1_C  TM=6.894E-01  e=2.444E+00  Homo sapiens
  4iho-assembly1_A  TM=4.464E-01  e=5.007E+00  Mus musculus